Protein AF-A0A6P1A1W8-F1 (afdb_monomer_lite)

pLDDT: mean 79.25, std 21.34, range [38.78, 98.19]

Foldseek 3Di:
DAPQPKDKDKAQAPDDVVDPPTHFIWIWIAHPVGDIATFDGPPAHRWDDWDADNVRWIKIFGPPVPPPPTDIDTRPGSPDRPDPDCPVVVVVVVVVVVVVVPDDDDDDDDD

Secondary structure (DSSP, 8-state):
--TT--EEEEES-SS-TTSSSPPP-EEEEE-TT--EEEEE-TT-SS--EEEE-TT--EEEEESTTSTTT-EEEEE--TT---PPP-THHHHHHHHHHHHHTT---------

Radius of gyration: 23.78 Å; chains: 1; bounding box: 61×27×79 Å

Sequence (111 aa):
FDSQNNLYVLEYSTESAWKNPPAPGSIIKITPDGKRTTIASEGLLFPTAITIDSEDNLYVSNKGFLPSEGEVLRIDNVQQSVPEPSTTLATVLVLASLTMMKKTHSNKSKN

Structure (mmCIF, N/CA/C/O backbone):
data_AF-A0A6P1A1W8-F1
#
_entry.id   AF-A0A6P1A1W8-F1
#
loop_
_atom_site.group_PDB
_atom_site.id
_atom_site.type_symbol
_atom_site.label_atom_id
_atom_site.label_alt_id
_atom_site.label_comp_id
_atom_site.label_asym_id
_atom_site.label_entity_id
_atom_site.label_seq_id
_atom_site.pdbx_PDB_ins_code
_atom_site.Cartn_x
_atom_site.Cartn_y
_atom_site.Cartn_z
_atom_site.occupancy
_atom_site.B_iso_or_equiv
_atom_site.auth_seq_id
_atom_site.auth_comp_id
_atom_site.auth_asym_id
_atom_site.auth_atom_id
_atom_site.pdbx_PDB_model_num
ATOM 1 N N . PHE A 1 1 ? -11.719 1.475 2.121 1.00 95.75 1 PHE A N 1
ATOM 2 C CA . PHE A 1 1 ? -12.027 1.346 3.554 1.00 95.75 1 PHE A CA 1
ATOM 3 C C . PHE A 1 1 ? -12.010 -0.132 3.888 1.00 95.75 1 PHE A C 1
ATOM 5 O O . PHE A 1 1 ? -12.439 -0.894 3.029 1.00 95.75 1 PHE A O 1
ATOM 12 N N . ASP A 1 2 ? -11.482 -0.522 5.048 1.00 95.81 2 ASP A N 1
ATOM 13 C CA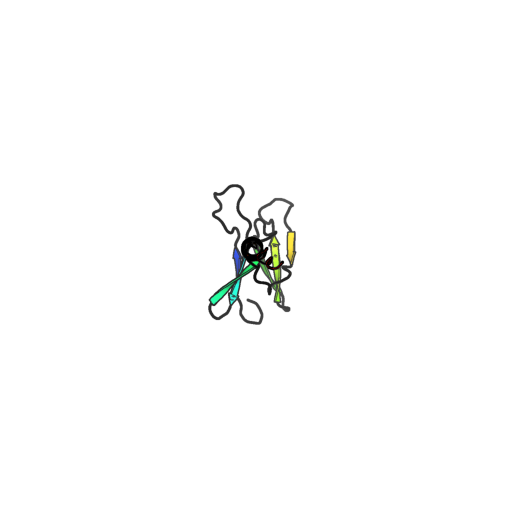 . ASP A 1 2 ? -11.644 -1.899 5.552 1.00 95.81 2 ASP A CA 1
ATOM 14 C C . ASP A 1 2 ? -13.009 -2.085 6.234 1.00 95.81 2 ASP A C 1
ATOM 16 O O . ASP A 1 2 ? -13.783 -1.128 6.377 1.00 95.81 2 ASP A O 1
ATOM 20 N N . SER A 1 3 ? -13.314 -3.308 6.665 1.00 95.88 3 SER A N 1
ATOM 21 C CA . SER A 1 3 ? -14.587 -3.643 7.310 1.00 95.88 3 SER A CA 1
ATOM 22 C C . SER A 1 3 ? -14.797 -2.965 8.675 1.00 95.88 3 SER A C 1
ATOM 24 O O . SER A 1 3 ? -15.929 -2.898 9.153 1.00 95.88 3 SER A O 1
ATOM 26 N N . GLN A 1 4 ? -13.751 -2.385 9.281 1.00 96.31 4 GLN A N 1
ATOM 27 C CA . GLN A 1 4 ? -13.851 -1.543 10.484 1.00 96.31 4 GLN A CA 1
ATOM 28 C C . GLN A 1 4 ? -13.885 -0.037 10.166 1.00 96.31 4 GLN A C 1
ATOM 30 O O . GLN A 1 4 ? -13.749 0.795 11.067 1.00 96.31 4 GLN A O 1
ATOM 35 N N . ASN A 1 5 ? -14.101 0.324 8.899 1.00 97.06 5 ASN A N 1
ATOM 36 C CA . ASN A 1 5 ? -14.195 1.696 8.407 1.00 97.06 5 ASN A CA 1
ATOM 37 C C . ASN A 1 5 ? -12.896 2.513 8.553 1.00 97.06 5 ASN A C 1
ATOM 39 O O . ASN A 1 5 ? -12.931 3.745 8.603 1.00 97.06 5 ASN A O 1
ATOM 43 N N . ASN A 1 6 ? -11.735 1.854 8.585 1.00 97.75 6 ASN A N 1
ATOM 44 C CA . ASN A 1 6 ? -10.456 2.546 8.476 1.00 97.75 6 ASN A CA 1
ATOM 45 C C . ASN A 1 6 ? -10.184 2.924 7.011 1.00 97.75 6 ASN A C 1
ATOM 47 O O . ASN A 1 6 ? -10.410 2.137 6.084 1.00 97.75 6 ASN A O 1
ATOM 51 N N . LEU A 1 7 ? -9.668 4.130 6.794 1.00 97.62 7 LEU A N 1
ATOM 52 C CA . LEU A 1 7 ? -9.201 4.611 5.498 1.00 97.62 7 LEU A CA 1
ATOM 53 C C . LEU A 1 7 ? -7.725 4.251 5.315 1.00 97.62 7 LEU A C 1
ATOM 55 O O . LEU A 1 7 ? -6.922 4.432 6.225 1.00 97.62 7 LEU A O 1
ATOM 59 N N . TYR A 1 8 ? -7.360 3.804 4.118 1.00 97.31 8 TYR A N 1
ATOM 60 C CA . TYR A 1 8 ? -5.971 3.584 3.733 1.00 97.31 8 TYR A CA 1
ATOM 61 C C . TYR A 1 8 ? -5.627 4.548 2.612 1.00 97.31 8 TYR A C 1
ATOM 63 O O . TYR A 1 8 ? -6.319 4.597 1.594 1.00 97.31 8 TYR A O 1
ATOM 71 N N . VAL A 1 9 ? -4.582 5.337 2.827 1.00 97.38 9 VAL A N 1
ATOM 72 C CA . VAL A 1 9 ? -4.084 6.323 1.872 1.00 97.38 9 VAL A CA 1
ATOM 73 C C . VAL A 1 9 ? -2.756 5.822 1.339 1.00 97.38 9 VAL A C 1
ATOM 75 O O . VAL A 1 9 ? -1.827 5.606 2.114 1.00 97.38 9 VAL A O 1
ATOM 78 N N . LEU A 1 10 ? -2.686 5.644 0.023 1.00 97.44 10 LEU A N 1
ATOM 79 C CA . LEU A 1 10 ? -1.441 5.355 -0.669 1.00 97.44 10 LEU A CA 1
ATOM 80 C C . LEU A 1 10 ? -0.743 6.668 -1.022 1.00 97.44 10 LEU A C 1
ATOM 82 O O . LEU A 1 10 ? -1.278 7.484 -1.773 1.00 97.44 10 LEU A O 1
ATOM 86 N N . GLU A 1 11 ? 0.459 6.852 -0.498 1.00 95.62 11 GLU A N 1
ATOM 87 C CA . GLU A 1 11 ? 1.348 7.943 -0.870 1.00 95.62 11 GLU A CA 1
ATOM 88 C C . GLU A 1 11 ? 2.279 7.478 -1.990 1.00 95.62 11 GLU A C 1
ATOM 90 O O . GLU A 1 11 ? 2.979 6.475 -1.852 1.00 95.62 11 GLU A O 1
ATOM 95 N N . TYR A 1 12 ? 2.316 8.228 -3.094 1.00 93.12 12 TYR A N 1
ATOM 96 C CA . TYR A 1 12 ? 3.224 7.952 -4.213 1.00 93.12 12 TYR A CA 1
ATOM 97 C C . TYR A 1 12 ? 4.703 8.082 -3.809 1.00 93.12 12 TYR A C 1
ATOM 99 O O . TYR A 1 12 ? 5.549 7.315 -4.257 1.00 93.12 12 TYR A O 1
ATOM 107 N N . SER A 1 13 ? 5.004 9.065 -2.958 1.00 91.00 13 SER A N 1
ATOM 108 C CA . SER A 1 13 ? 6.328 9.343 -2.403 1.00 91.00 13 SER A CA 1
ATOM 109 C C . SER A 1 13 ? 6.153 10.039 -1.057 1.00 91.00 13 SER A C 1
ATOM 111 O O . SER A 1 13 ? 5.295 10.912 -0.917 1.00 91.00 13 SER A O 1
ATOM 113 N N . THR A 1 14 ? 6.979 9.667 -0.084 1.00 90.88 14 THR A N 1
ATOM 114 C CA . THR A 1 14 ? 7.039 10.300 1.248 1.00 90.88 14 THR A CA 1
ATOM 115 C C . THR A 1 14 ? 7.768 11.642 1.242 1.00 90.88 14 THR A C 1
ATOM 117 O O . THR A 1 14 ? 7.678 12.418 2.192 1.00 90.88 14 THR A O 1
ATOM 120 N N . GLU A 1 15 ? 8.467 11.949 0.152 1.00 89.12 15 GLU A N 1
ATOM 121 C CA . GLU A 1 15 ? 9.127 13.230 -0.054 1.00 89.12 15 GLU A CA 1
ATOM 122 C C . GLU A 1 15 ? 8.708 13.878 -1.374 1.00 89.12 15 GLU A C 1
ATOM 124 O O . GLU A 1 15 ? 8.024 13.295 -2.218 1.00 89.12 15 GLU A O 1
ATOM 129 N N . SER A 1 16 ? 9.126 15.125 -1.568 1.00 85.75 16 SER A N 1
ATOM 130 C CA . SER A 1 16 ? 8.819 15.854 -2.790 1.00 85.75 16 SER A CA 1
ATOM 131 C C . SER A 1 16 ? 9.488 15.230 -4.020 1.00 85.75 16 SER A C 1
ATOM 133 O O . SER A 1 16 ? 10.667 14.885 -3.988 1.00 85.75 16 SER A O 1
ATOM 135 N N . ALA A 1 17 ? 8.749 15.158 -5.129 1.00 76.62 17 ALA A N 1
ATOM 136 C CA . ALA A 1 17 ? 9.158 14.471 -6.357 1.00 76.62 17 ALA A CA 1
ATOM 137 C C . ALA A 1 17 ? 10.379 15.080 -7.080 1.00 76.62 17 ALA A C 1
ATOM 139 O O . ALA A 1 17 ? 10.905 14.465 -7.999 1.00 76.62 17 ALA A O 1
ATOM 140 N N . TRP A 1 18 ? 10.832 16.280 -6.698 1.00 80.44 18 TRP A N 1
ATOM 141 C CA . TRP A 1 18 ? 12.037 16.897 -7.269 1.00 80.44 18 TRP A CA 1
ATOM 142 C C . TRP A 1 18 ? 13.340 16.379 -6.644 1.00 80.44 18 TRP A C 1
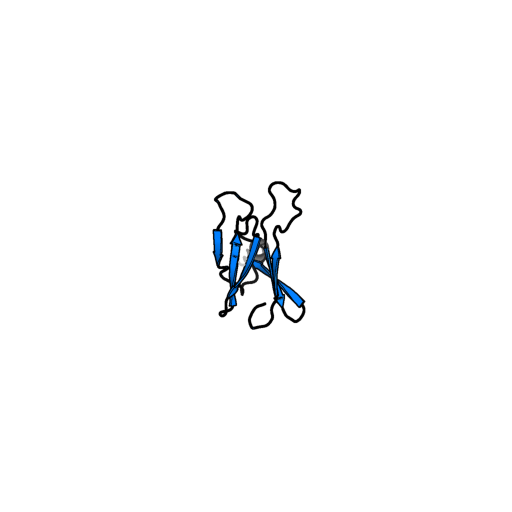ATOM 144 O O . TRP A 1 18 ? 14.416 16.634 -7.187 1.00 80.44 18 TRP A O 1
ATOM 154 N N . LYS A 1 19 ? 13.270 15.671 -5.508 1.00 79.06 19 LYS A N 1
ATOM 155 C CA . LYS A 1 19 ? 14.439 15.013 -4.917 1.00 79.06 19 LYS A CA 1
ATOM 156 C C . LYS A 1 19 ? 14.852 13.797 -5.753 1.00 79.06 19 LYS A C 1
ATOM 158 O O . LYS A 1 19 ? 14.004 13.082 -6.279 1.00 79.06 19 LYS A O 1
ATOM 163 N N . ASN A 1 20 ? 16.163 13.572 -5.859 1.00 73.00 20 ASN A N 1
ATOM 164 C CA . ASN A 1 20 ? 16.753 12.500 -6.659 1.00 73.00 20 ASN A CA 1
ATOM 165 C C . ASN A 1 20 ? 17.750 11.669 -5.814 1.00 73.00 20 ASN A C 1
ATOM 167 O O . ASN A 1 20 ? 18.733 12.248 -5.343 1.00 73.00 20 ASN A O 1
ATOM 171 N N . PRO A 1 21 ? 17.538 10.350 -5.632 1.00 73.94 21 PRO A N 1
ATOM 172 C CA . PRO A 1 21 ? 16.385 9.587 -6.107 1.00 73.94 21 PRO A CA 1
ATOM 173 C C . PRO A 1 21 ? 15.102 9.966 -5.343 1.00 73.94 21 PRO A C 1
ATOM 175 O O . PRO A 1 21 ? 15.181 10.428 -4.204 1.00 73.94 21 PRO A O 1
ATOM 178 N N . PRO A 1 22 ? 13.922 9.802 -5.958 1.00 73.19 22 PRO A N 1
ATOM 179 C CA . PRO A 1 22 ? 12.653 9.992 -5.268 1.00 73.19 22 PRO A CA 1
ATOM 180 C C . PRO A 1 22 ? 12.538 9.023 -4.086 1.00 73.19 22 PRO A C 1
ATOM 182 O O . PRO A 1 22 ? 12.971 7.871 -4.163 1.00 73.19 22 PRO A O 1
ATOM 185 N N . ALA A 1 23 ? 11.963 9.506 -2.987 1.00 85.81 23 ALA A N 1
ATOM 186 C CA . ALA A 1 23 ? 11.727 8.692 -1.805 1.00 85.81 23 ALA A CA 1
ATOM 187 C C . ALA A 1 23 ? 10.663 7.611 -2.082 1.00 85.81 23 ALA A C 1
ATOM 189 O O . ALA A 1 23 ? 9.795 7.809 -2.940 1.00 85.81 23 ALA A O 1
ATOM 190 N N . PRO A 1 24 ? 10.700 6.474 -1.363 1.00 90.12 24 PRO A N 1
ATOM 191 C CA . PRO A 1 24 ? 9.664 5.459 -1.484 1.00 90.12 24 PRO A CA 1
ATOM 192 C C . PRO A 1 24 ? 8.291 6.008 -1.076 1.00 90.12 24 PRO A C 1
ATOM 194 O O . PRO A 1 24 ? 8.175 6.999 -0.340 1.00 90.12 24 PRO A O 1
ATOM 197 N N . GLY A 1 25 ? 7.249 5.342 -1.565 1.00 94.69 25 GLY A N 1
ATOM 198 C CA . GLY A 1 25 ? 5.872 5.572 -1.150 1.00 94.69 25 GLY A CA 1
ATOM 199 C C . GLY A 1 25 ? 5.590 5.029 0.251 1.00 94.69 25 GLY A C 1
ATOM 200 O O . GLY A 1 25 ? 6.427 4.376 0.875 1.00 94.69 25 GLY A O 1
ATOM 201 N N . SER A 1 26 ? 4.388 5.290 0.752 1.00 96.00 26 SER A N 1
ATOM 202 C CA . SER A 1 26 ? 3.928 4.741 2.029 1.00 96.00 26 SER A CA 1
ATOM 203 C C . SER A 1 26 ? 2.435 4.433 2.001 1.00 96.00 26 SER A C 1
ATOM 205 O O . SER A 1 26 ? 1.705 4.904 1.127 1.00 96.00 26 SER A O 1
ATOM 207 N N . ILE A 1 27 ? 1.972 3.633 2.960 1.00 97.12 27 ILE A N 1
ATOM 208 C CA . ILE A 1 27 ? 0.547 3.435 3.221 1.00 97.12 27 ILE A CA 1
ATOM 209 C C . ILE A 1 27 ? 0.244 3.921 4.628 1.00 97.12 27 ILE A C 1
ATOM 211 O O . ILE A 1 27 ? 0.784 3.413 5.618 1.00 97.12 27 ILE A O 1
ATOM 215 N N . ILE A 1 28 ? -0.675 4.877 4.707 1.00 96.81 28 ILE A N 1
ATOM 216 C CA . ILE A 1 28 ? -1.159 5.437 5.961 1.00 96.81 28 ILE A CA 1
ATOM 217 C C . ILE A 1 28 ? -2.552 4.888 6.240 1.00 96.81 28 ILE A C 1
ATOM 219 O O . ILE A 1 28 ? -3.490 5.135 5.481 1.00 96.81 28 ILE A O 1
ATOM 223 N N . LYS A 1 29 ? -2.698 4.183 7.361 1.00 96.94 29 LYS A N 1
ATOM 224 C CA . LYS A 1 29 ? -3.993 3.826 7.938 1.00 96.94 29 LYS A CA 1
ATOM 225 C C . LYS A 1 29 ? -4.520 5.002 8.754 1.00 96.94 29 LYS A C 1
ATOM 227 O O . LYS A 1 29 ? -3.784 5.576 9.556 1.00 96.94 29 LYS A O 1
ATOM 232 N N . ILE A 1 30 ? -5.788 5.339 8.569 1.00 97.88 30 ILE A N 1
ATOM 233 C CA . ILE A 1 30 ? -6.511 6.362 9.322 1.00 97.88 30 ILE A CA 1
ATOM 234 C C . ILE A 1 30 ? -7.765 5.715 9.904 1.00 97.88 30 ILE A C 1
ATOM 236 O O . ILE A 1 30 ? -8.623 5.239 9.163 1.00 97.88 30 ILE A O 1
ATOM 240 N N . THR A 1 31 ? -7.860 5.666 11.225 1.00 97.81 31 THR A N 1
ATOM 241 C CA . THR A 1 31 ? -9.027 5.129 11.938 1.00 97.81 31 THR A CA 1
ATOM 242 C C . THR A 1 31 ? -10.208 6.111 11.908 1.00 97.81 31 THR A C 1
ATOM 244 O O . THR A 1 31 ? -10.008 7.295 11.626 1.00 97.81 31 THR A O 1
ATOM 247 N N . PRO A 1 32 ? -11.446 5.672 12.219 1.00 98.19 32 PRO A N 1
ATOM 248 C CA . PRO A 1 32 ? -12.621 6.552 12.238 1.00 98.19 32 PRO A CA 1
ATOM 249 C C . PRO A 1 32 ? -12.514 7.771 13.169 1.00 98.19 32 PRO A C 1
ATOM 251 O O . PRO A 1 32 ? -13.136 8.795 12.906 1.00 98.19 32 PRO A O 1
ATOM 254 N N . ASP A 1 33 ? -11.721 7.680 14.240 1.00 97.75 33 ASP A N 1
ATOM 255 C CA . ASP A 1 33 ? -11.416 8.789 15.158 1.00 97.75 33 ASP A CA 1
ATOM 256 C C . ASP A 1 33 ? -10.266 9.694 14.665 1.00 97.75 33 ASP A C 1
ATOM 258 O O . ASP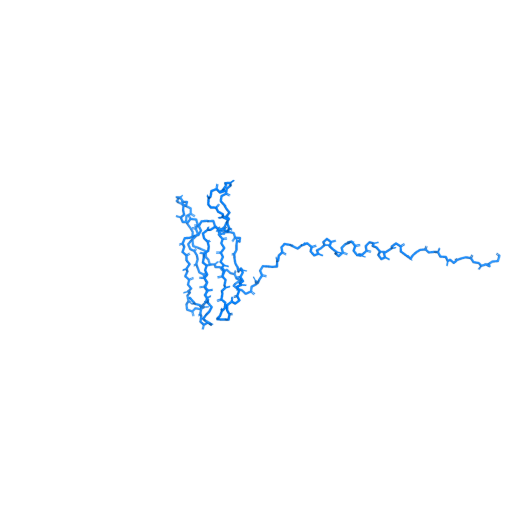 A 1 33 ? -9.883 10.649 15.338 1.00 97.75 33 ASP A O 1
ATOM 262 N N . GLY A 1 34 ? -9.718 9.415 13.479 1.00 97.06 34 GLY A N 1
ATOM 263 C CA . GLY A 1 34 ? -8.694 10.216 12.814 1.00 97.06 34 GLY A CA 1
ATOM 264 C C . GLY A 1 34 ? -7.250 9.863 13.174 1.00 97.06 34 GLY A C 1
ATOM 265 O O . GLY A 1 34 ? -6.335 10.518 12.663 1.00 97.06 34 GLY A O 1
ATOM 266 N N . LYS A 1 35 ? -6.991 8.847 14.011 1.00 97.62 35 LYS A N 1
ATOM 267 C CA . LYS A 1 35 ? -5.615 8.424 14.322 1.00 97.62 35 LYS A CA 1
ATOM 268 C C . LYS A 1 35 ? -4.931 7.871 13.069 1.00 97.62 35 LYS A C 1
ATOM 270 O O . LYS A 1 35 ? -5.436 6.969 12.407 1.00 97.62 35 LYS A O 1
ATOM 275 N N . ARG A 1 36 ? -3.742 8.402 12.770 1.00 97.25 36 ARG A N 1
ATOM 276 C CA . ARG A 1 36 ? -2.918 8.018 11.613 1.00 97.25 36 ARG A CA 1
ATOM 277 C C . ARG A 1 36 ? -1.812 7.057 12.037 1.00 97.25 36 ARG A C 1
ATOM 279 O O . ARG A 1 36 ? -1.203 7.231 13.091 1.00 97.25 36 ARG A O 1
ATOM 286 N N . THR A 1 37 ? -1.536 6.037 11.236 1.00 95.31 37 THR A N 1
ATOM 287 C CA . THR A 1 37 ? -0.436 5.089 11.464 1.00 95.31 37 THR A CA 1
ATOM 288 C C . THR A 1 37 ? 0.138 4.647 10.126 1.00 95.31 37 THR A C 1
ATOM 290 O O . THR A 1 37 ? -0.605 4.198 9.256 1.00 95.31 37 THR A O 1
ATOM 293 N N . THR A 1 38 ? 1.453 4.771 9.956 1.00 94.62 38 THR A N 1
ATOM 294 C CA . THR A 1 38 ? 2.158 4.197 8.805 1.00 94.62 38 THR A CA 1
ATOM 295 C C . THR A 1 38 ? 2.257 2.691 8.995 1.00 94.62 38 THR A C 1
ATOM 297 O O . THR A 1 38 ? 2.782 2.232 10.010 1.00 94.62 38 THR A O 1
ATOM 300 N N . ILE A 1 39 ? 1.732 1.933 8.037 1.00 93.69 39 ILE A N 1
ATOM 301 C CA . ILE A 1 39 ? 1.695 0.462 8.096 1.00 93.69 39 ILE A CA 1
ATOM 302 C C . ILE A 1 39 ? 2.611 -0.199 7.061 1.00 93.69 39 ILE A C 1
ATOM 30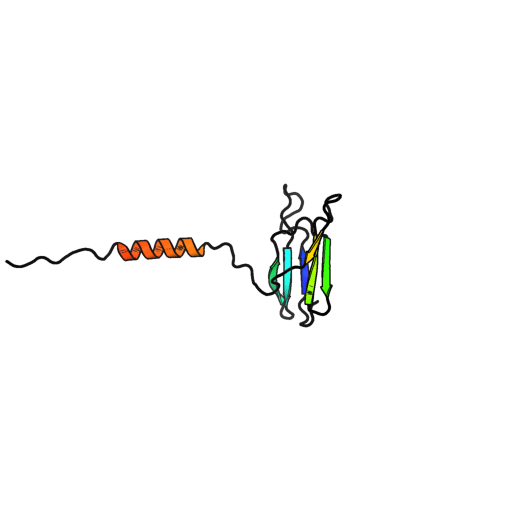4 O O . ILE A 1 39 ? 2.921 -1.375 7.186 1.00 93.69 39 ILE A O 1
ATOM 308 N N . ALA A 1 40 ? 3.042 0.551 6.046 1.00 93.06 40 ALA A N 1
ATOM 309 C CA . ALA A 1 40 ? 4.007 0.107 5.050 1.00 93.06 40 ALA A CA 1
ATOM 310 C C . ALA A 1 40 ? 4.761 1.315 4.484 1.00 93.06 40 ALA A C 1
ATOM 312 O O . ALA A 1 40 ? 4.175 2.376 4.266 1.00 93.06 40 ALA A O 1
ATOM 313 N N . SER A 1 41 ? 6.053 1.141 4.240 1.00 91.31 41 SER A N 1
ATOM 314 C CA . SER A 1 41 ? 6.950 2.137 3.631 1.00 91.31 41 SER A CA 1
ATOM 315 C C . SER A 1 41 ? 8.119 1.464 2.911 1.00 91.31 41 SER A C 1
ATOM 317 O O . SER A 1 41 ? 8.633 1.974 1.919 1.00 91.31 41 SER A O 1
ATOM 319 N N . GLU A 1 42 ? 8.524 0.285 3.379 1.00 88.75 42 GLU A N 1
ATOM 320 C CA . GLU A 1 42 ? 9.527 -0.539 2.718 1.00 88.75 42 GLU A CA 1
ATOM 321 C C . GLU A 1 42 ? 8.970 -1.190 1.444 1.00 88.75 42 GLU A C 1
ATOM 323 O O . GLU A 1 42 ? 7.821 -1.627 1.392 1.00 88.75 42 GLU A O 1
ATOM 328 N N . GLY A 1 43 ? 9.791 -1.244 0.392 1.00 89.44 43 GLY A N 1
ATOM 329 C CA . GLY A 1 43 ? 9.453 -1.912 -0.870 1.00 89.44 43 GLY A CA 1
ATOM 330 C C . GLY A 1 43 ? 8.469 -1.166 -1.782 1.00 89.44 43 GLY A C 1
ATOM 331 O O . GLY A 1 43 ? 8.264 -1.596 -2.915 1.00 89.44 43 GLY A O 1
ATOM 332 N N . LEU A 1 44 ? 7.901 -0.037 -1.350 1.00 94.69 44 LEU A N 1
ATOM 333 C CA . LEU A 1 44 ? 6.971 0.766 -2.150 1.00 94.69 44 LEU A CA 1
ATOM 334 C C . LEU A 1 44 ? 7.726 1.752 -3.049 1.00 94.69 44 LEU A C 1
ATOM 336 O O . LEU A 1 44 ? 8.111 2.841 -2.630 1.00 94.69 44 LEU A O 1
ATOM 340 N N . LEU A 1 45 ? 7.926 1.378 -4.308 1.00 93.56 45 LEU A N 1
ATOM 341 C CA . LEU A 1 45 ? 8.639 2.160 -5.314 1.00 93.56 45 LEU A CA 1
ATOM 342 C C . LEU A 1 45 ? 7.645 2.630 -6.370 1.00 93.56 45 LEU A C 1
ATOM 344 O O . LEU A 1 45 ? 7.185 1.831 -7.177 1.00 93.56 45 LEU A O 1
ATOM 348 N N . PHE A 1 46 ? 7.310 3.921 -6.373 1.00 92.56 46 PHE A N 1
ATOM 349 C CA . PHE A 1 46 ? 6.306 4.492 -7.281 1.00 92.56 46 PHE A CA 1
ATOM 350 C C . PHE A 1 46 ? 4.977 3.712 -7.292 1.00 92.56 46 PHE A C 1
ATOM 352 O O . PHE A 1 46 ? 4.520 3.281 -8.362 1.00 92.56 46 PHE A O 1
ATOM 359 N N . PRO A 1 47 ? 4.358 3.459 -6.123 1.00 96.38 47 PRO A N 1
ATOM 360 C CA . PRO A 1 47 ? 3.091 2.759 -6.091 1.00 96.38 47 PRO A CA 1
ATOM 361 C C . PRO A 1 47 ? 1.991 3.648 -6.685 1.00 96.38 47 PRO A C 1
ATOM 363 O O . PRO A 1 47 ? 1.973 4.863 -6.497 1.00 96.38 47 PRO A O 1
ATOM 366 N N . THR A 1 48 ? 1.073 3.043 -7.432 1.00 96.75 48 THR A N 1
ATOM 367 C CA . THR A 1 48 ? 0.111 3.781 -8.274 1.00 96.75 48 THR A CA 1
ATOM 368 C C . THR A 1 48 ? -1.345 3.523 -7.918 1.00 96.75 48 THR A C 1
ATOM 370 O O . THR A 1 48 ? -2.200 4.352 -8.218 1.00 96.75 48 THR A O 1
ATOM 373 N N . ALA A 1 49 ? -1.642 2.398 -7.268 1.00 97.56 49 ALA A N 1
ATOM 374 C CA . ALA A 1 49 ? -2.994 2.044 -6.862 1.00 97.56 49 ALA A CA 1
ATOM 375 C C . ALA A 1 49 ? -2.976 1.143 -5.627 1.00 97.56 49 ALA A C 1
ATOM 377 O O . ALA A 1 49 ? -2.022 0.395 -5.414 1.00 97.56 49 ALA A O 1
ATOM 378 N N . ILE A 1 50 ? -4.053 1.204 -4.847 1.00 97.75 50 ILE A N 1
ATOM 379 C CA . ILE A 1 50 ? -4.300 0.351 -3.685 1.00 97.75 50 ILE A CA 1
ATOM 380 C C . ILE A 1 50 ? -5.742 -0.155 -3.723 1.00 97.75 50 ILE A C 1
ATOM 382 O O . ILE A 1 50 ? -6.654 0.590 -4.089 1.00 97.75 50 ILE A O 1
ATOM 386 N N . THR A 1 51 ? -5.951 -1.410 -3.341 1.00 97.44 51 THR A N 1
ATOM 387 C CA . THR A 1 51 ? -7.280 -1.994 -3.140 1.00 97.44 51 THR A CA 1
ATOM 388 C C . THR A 1 51 ? -7.301 -2.869 -1.890 1.00 97.44 51 THR A C 1
ATOM 390 O O . THR A 1 51 ? -6.249 -3.234 -1.362 1.00 97.44 51 THR A O 1
ATOM 393 N N . ILE A 1 52 ? -8.505 -3.172 -1.412 1.00 96.00 52 ILE A N 1
ATOM 394 C CA . ILE A 1 52 ? -8.767 -3.998 -0.233 1.00 96.00 52 ILE A CA 1
ATOM 395 C C . ILE A 1 52 ? -9.776 -5.071 -0.647 1.00 96.00 52 ILE A C 1
ATOM 397 O O . ILE A 1 52 ? -10.769 -4.741 -1.302 1.00 96.00 52 ILE A O 1
ATOM 401 N N . ASP A 1 53 ? -9.508 -6.335 -0.326 1.00 94.81 53 ASP A N 1
ATOM 402 C CA . ASP A 1 53 ? -10.455 -7.429 -0.574 1.00 94.81 53 ASP A CA 1
ATOM 403 C C . ASP A 1 53 ? -11.488 -7.582 0.560 1.00 94.81 53 ASP A C 1
ATOM 405 O O . ASP A 1 53 ? -11.517 -6.812 1.519 1.00 94.81 53 ASP A O 1
ATOM 409 N N . SER A 1 54 ? -12.386 -8.564 0.439 1.00 94.69 54 SER A N 1
ATOM 410 C CA . SER A 1 54 ? -13.438 -8.822 1.433 1.00 94.69 54 SER A CA 1
ATOM 411 C C . SER A 1 54 ? -12.931 -9.377 2.766 1.00 94.69 54 SER A C 1
ATOM 413 O O . SER A 1 54 ? -13.706 -9.452 3.716 1.00 94.69 54 SER A O 1
ATOM 415 N N . GLU A 1 55 ? -11.670 -9.800 2.831 1.00 93.88 55 GLU A N 1
ATOM 416 C CA . GLU A 1 55 ? -11.008 -10.312 4.034 1.00 93.88 55 GLU A CA 1
ATOM 417 C C . GLU A 1 55 ? -10.083 -9.251 4.662 1.00 93.88 55 GLU A C 1
ATOM 419 O O . GLU A 1 55 ? -9.284 -9.564 5.541 1.00 93.88 55 GLU A O 1
ATOM 424 N N . ASP A 1 56 ? -10.209 -7.987 4.234 1.00 93.62 56 ASP A N 1
ATOM 425 C CA . ASP A 1 56 ? -9.385 -6.846 4.644 1.00 93.62 56 ASP A CA 1
ATOM 426 C C . ASP A 1 56 ? -7.891 -6.964 4.269 1.00 93.62 56 ASP A C 1
ATOM 428 O O . ASP A 1 56 ? -7.048 -6.245 4.819 1.00 93.62 56 ASP A O 1
ATOM 432 N N . ASN A 1 57 ? -7.532 -7.805 3.290 1.00 94.38 57 ASN A N 1
ATOM 433 C CA . ASN A 1 57 ? -6.165 -7.834 2.767 1.00 94.38 57 ASN A CA 1
ATOM 434 C C . ASN A 1 57 ? -5.935 -6.666 1.802 1.00 94.38 57 ASN A C 1
ATOM 436 O O . ASN A 1 57 ? -6.775 -6.371 0.948 1.00 94.38 57 ASN A O 1
ATOM 440 N N . LEU A 1 58 ? -4.761 -6.032 1.889 1.00 96.19 58 LEU A N 1
ATOM 441 C CA . LEU A 1 58 ? -4.388 -4.921 1.015 1.00 96.19 58 LEU A CA 1
ATOM 442 C C . LEU A 1 58 ? -3.488 -5.372 -0.129 1.00 96.19 58 LEU A C 1
ATOM 444 O O . LEU A 1 58 ? -2.502 -6.083 0.080 1.00 96.19 58 LEU A O 1
ATOM 448 N N . TYR A 1 59 ? -3.781 -4.855 -1.319 1.00 97.38 59 TYR A N 1
ATOM 449 C CA . TYR A 1 59 ? -2.984 -5.069 -2.521 1.00 97.38 59 TYR A CA 1
ATOM 450 C C . TYR A 1 59 ? -2.589 -3.735 -3.136 1.00 97.38 59 TYR A C 1
ATOM 452 O O . TYR A 1 59 ? -3.401 -2.810 -3.200 1.00 97.38 59 TYR A O 1
ATOM 460 N N . VAL A 1 60 ? -1.349 -3.646 -3.608 1.00 98.19 60 VAL A N 1
ATOM 461 C CA . VAL A 1 60 ? -0.774 -2.431 -4.188 1.00 98.19 60 VAL A CA 1
ATOM 462 C C . VAL A 1 60 ? -0.177 -2.726 -5.554 1.00 98.19 60 VAL A C 1
ATOM 464 O O . VAL A 1 60 ? 0.631 -3.642 -5.694 1.00 98.19 60 VAL A O 1
ATOM 467 N N . SER A 1 61 ? -0.522 -1.901 -6.542 1.00 97.94 61 SER A N 1
ATOM 468 C CA . SER A 1 61 ? 0.213 -1.833 -7.807 1.00 97.94 61 SER A CA 1
ATOM 469 C C . SER A 1 61 ? 1.488 -1.026 -7.585 1.00 97.94 61 SER A C 1
ATOM 471 O O . SER A 1 61 ? 1.435 0.201 -7.447 1.00 97.94 61 SER A O 1
ATOM 473 N N . ASN A 1 62 ? 2.624 -1.711 -7.527 1.00 96.75 62 ASN A N 1
ATOM 474 C CA . ASN A 1 62 ? 3.940 -1.140 -7.270 1.00 96.75 62 ASN A CA 1
ATOM 475 C C . ASN A 1 62 ? 4.742 -0.995 -8.570 1.00 96.75 62 ASN A C 1
ATOM 477 O O . ASN A 1 62 ? 4.438 -1.652 -9.568 1.00 96.75 62 ASN A O 1
ATOM 481 N N . LYS A 1 63 ? 5.748 -0.112 -8.577 1.00 95.25 63 LYS A N 1
ATOM 482 C CA . LYS A 1 63 ? 6.611 0.169 -9.740 1.00 95.25 63 LYS A CA 1
ATOM 483 C C . LYS A 1 63 ? 5.829 0.532 -11.006 1.00 95.25 63 LYS A C 1
ATOM 485 O O . LYS A 1 63 ? 6.311 0.346 -12.116 1.00 95.25 63 LYS A O 1
ATOM 490 N N . GLY A 1 64 ? 4.629 1.100 -10.857 1.00 93.12 64 GLY A N 1
ATOM 491 C CA . GLY A 1 64 ? 3.742 1.403 -11.987 1.00 93.12 64 GLY A CA 1
ATOM 492 C C . GLY A 1 64 ? 4.271 2.509 -12.907 1.00 93.12 64 GLY A C 1
ATOM 493 O O . GLY A 1 64 ? 3.828 2.634 -14.044 1.00 93.12 64 GLY A O 1
ATOM 494 N N . PHE A 1 65 ? 5.237 3.297 -12.428 1.00 89.75 65 PHE A N 1
ATOM 495 C CA . PHE A 1 65 ? 5.958 4.295 -13.219 1.00 89.75 65 PHE A CA 1
ATOM 496 C C . PHE A 1 65 ? 7.137 3.705 -14.020 1.00 89.75 65 PHE A C 1
ATOM 498 O O . PHE A 1 65 ? 7.630 4.348 -14.946 1.00 89.75 65 PHE A O 1
ATOM 505 N N . LEU A 1 66 ? 7.602 2.496 -13.683 1.00 90.12 66 LEU A N 1
ATOM 506 C CA . LEU A 1 66 ? 8.777 1.872 -14.291 1.00 90.12 66 LEU A CA 1
ATOM 507 C C . LEU A 1 66 ? 8.363 0.906 -15.418 1.00 90.12 66 LEU A C 1
ATOM 509 O O . LEU A 1 66 ? 7.606 -0.040 -15.177 1.00 90.12 66 LEU A O 1
ATOM 513 N N . PRO A 1 67 ? 8.853 1.097 -16.657 1.00 92.56 67 PRO A N 1
ATOM 514 C CA . PRO A 1 67 ? 8.531 0.203 -17.763 1.00 92.56 67 PRO A CA 1
ATOM 515 C C . PRO A 1 67 ? 8.979 -1.238 -17.493 1.00 92.56 67 PRO A C 1
ATOM 517 O O . PRO A 1 67 ? 10.141 -1.484 -17.197 1.00 92.56 67 PRO A O 1
ATOM 520 N N . SER A 1 68 ? 8.074 -2.200 -17.686 1.00 94.88 68 SER A N 1
ATOM 521 C CA . SER A 1 68 ? 8.329 -3.648 -17.535 1.00 94.88 68 SER A CA 1
ATOM 522 C C . SER A 1 68 ? 8.714 -4.127 -16.126 1.00 94.88 68 SER A C 1
ATOM 524 O O . SER A 1 68 ? 9.058 -5.295 -15.970 1.00 94.88 68 SER A O 1
ATOM 526 N N . GLU A 1 69 ? 8.623 -3.271 -15.106 1.00 96.12 69 GLU A N 1
ATOM 527 C CA . GLU A 1 69 ? 8.951 -3.621 -13.713 1.00 96.12 69 GLU A CA 1
ATOM 528 C C . GLU A 1 69 ? 7.729 -3.647 -12.783 1.00 96.12 69 GLU A C 1
ATOM 530 O O . GLU A 1 69 ? 7.868 -3.927 -11.593 1.00 96.12 69 GLU A O 1
ATOM 535 N N . GLY A 1 70 ? 6.538 -3.345 -13.309 1.00 96.38 70 GLY A N 1
ATOM 536 C CA . GLY A 1 70 ? 5.301 -3.324 -12.535 1.00 96.38 70 GLY A CA 1
ATOM 537 C C . GLY A 1 70 ? 5.027 -4.655 -11.833 1.00 96.38 70 GLY A C 1
ATOM 538 O O . GLY A 1 70 ? 5.149 -5.726 -12.427 1.00 96.38 70 GLY A O 1
ATOM 539 N N . GLU A 1 71 ? 4.613 -4.578 -10.572 1.00 97.56 71 GLU A N 1
ATOM 540 C CA . GLU A 1 71 ? 4.298 -5.744 -9.746 1.00 97.56 71 GLU A CA 1
ATOM 541 C C . GLU A 1 71 ? 3.067 -5.476 -8.874 1.00 97.56 71 GLU A C 1
ATOM 543 O O . GLU A 1 71 ? 2.715 -4.327 -8.596 1.00 97.56 71 GLU A O 1
ATOM 548 N N . VAL A 1 72 ? 2.408 -6.546 -8.429 1.00 97.25 72 VAL A N 1
ATOM 549 C CA . VAL A 1 72 ? 1.331 -6.466 -7.439 1.00 97.25 72 VAL A CA 1
ATOM 550 C C . VAL A 1 72 ? 1.854 -7.032 -6.130 1.00 97.25 72 VAL A C 1
ATOM 552 O O . VAL A 1 72 ? 2.215 -8.205 -6.056 1.00 97.25 72 VAL A O 1
ATOM 555 N N . LEU A 1 73 ? 1.889 -6.193 -5.100 1.00 96.19 73 LEU A N 1
ATOM 556 C CA . LEU A 1 73 ? 2.266 -6.588 -3.748 1.00 96.19 73 LEU A CA 1
ATOM 557 C C . LEU A 1 73 ? 1.008 -6.855 -2.931 1.00 96.19 73 LEU A C 1
ATOM 559 O O . LEU A 1 73 ? 0.081 -6.046 -2.959 1.00 96.19 73 LEU A O 1
ATOM 563 N N . ARG A 1 74 ? 0.998 -7.941 -2.157 1.00 95.06 74 ARG A N 1
ATOM 564 C CA . ARG A 1 74 ? 0.120 -8.052 -0.989 1.00 95.06 74 ARG A CA 1
ATOM 565 C C . ARG A 1 74 ? 0.865 -7.468 0.206 1.00 95.06 74 ARG A C 1
ATOM 567 O O . ARG A 1 74 ? 2.028 -7.802 0.419 1.00 95.06 74 ARG A O 1
ATOM 574 N N . ILE A 1 75 ? 0.219 -6.586 0.958 1.00 92.06 75 ILE A N 1
ATOM 575 C CA . ILE A 1 75 ? 0.826 -5.964 2.135 1.00 92.06 75 ILE A CA 1
ATOM 576 C C . ILE A 1 75 ? 0.556 -6.852 3.342 1.00 92.06 75 ILE A C 1
ATOM 578 O O . ILE A 1 75 ? -0.546 -6.865 3.891 1.00 92.06 75 ILE A O 1
ATOM 582 N N . ASP A 1 76 ? 1.575 -7.598 3.745 1.00 77.94 76 ASP A N 1
ATOM 583 C CA . ASP A 1 76 ? 1.547 -8.372 4.979 1.00 77.94 76 ASP A CA 1
ATOM 584 C C . ASP A 1 76 ? 1.799 -7.423 6.183 1.00 77.94 76 ASP A C 1
ATOM 586 O O . ASP A 1 76 ? 2.542 -6.451 6.067 1.00 77.94 76 ASP A O 1
ATOM 590 N N . ASN A 1 77 ? 1.183 -7.685 7.345 1.00 60.62 77 ASN A N 1
ATOM 591 C CA . ASN A 1 77 ? 1.320 -6.916 8.606 1.00 60.62 77 ASN A CA 1
ATOM 592 C C . ASN A 1 77 ? 0.673 -5.510 8.696 1.00 60.62 77 ASN A C 1
ATOM 594 O O . ASN A 1 77 ? 1.244 -4.588 9.274 1.00 60.62 77 ASN A O 1
ATOM 598 N N . VAL A 1 78 ? -0.602 -5.366 8.319 1.00 57.09 78 VAL A N 1
ATOM 599 C CA . VAL A 1 78 ? -1.426 -4.146 8.549 1.00 57.09 78 VAL A CA 1
ATOM 600 C C . VAL A 1 78 ? -1.557 -3.710 10.033 1.00 57.09 78 VAL A C 1
ATOM 602 O O . VAL A 1 78 ? -2.136 -2.667 10.344 1.00 57.09 78 VAL A O 1
ATOM 605 N N . GLN A 1 79 ? -1.070 -4.525 10.972 1.00 46.91 79 GLN A N 1
ATOM 606 C CA . GLN A 1 79 ? -1.270 -4.388 12.420 1.00 46.91 79 GLN A CA 1
ATOM 607 C C . GLN A 1 79 ? 0.014 -4.112 13.216 1.00 46.91 79 GLN A C 1
ATOM 609 O O . GLN A 1 79 ? -0.073 -3.895 14.425 1.00 46.91 79 GLN A O 1
ATOM 614 N N . GLN A 1 80 ? 1.193 -4.073 12.588 1.00 42.22 80 GLN A N 1
ATOM 615 C CA . GLN A 1 80 ? 2.417 -3.657 13.276 1.00 42.22 80 GLN A CA 1
ATOM 616 C C . GLN A 1 80 ? 2.758 -2.226 12.880 1.00 42.22 80 GLN A C 1
ATOM 618 O O . GLN A 1 80 ? 3.248 -1.962 11.789 1.00 42.22 80 GLN A 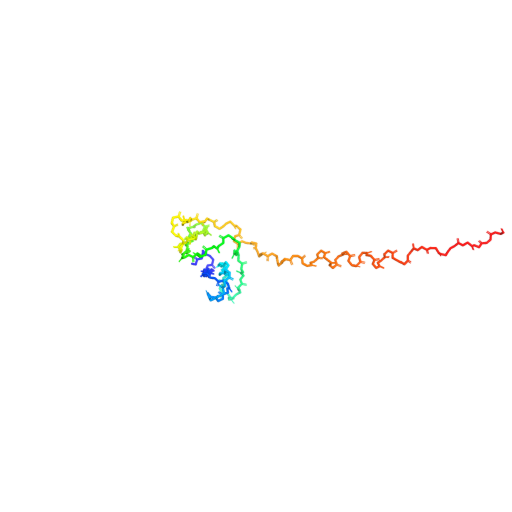O 1
ATOM 623 N N . SER A 1 81 ? 2.509 -1.289 13.799 1.00 41.75 81 SER A N 1
ATOM 624 C CA . SER A 1 81 ? 3.209 -0.007 13.796 1.00 41.75 81 SER A CA 1
ATOM 625 C C . SER A 1 81 ? 4.698 -0.306 13.658 1.00 41.75 81 SER A C 1
ATOM 627 O O . SER A 1 81 ? 5.256 -0.939 14.558 1.00 41.75 81 SER A O 1
ATOM 629 N N . VAL A 1 82 ? 5.312 0.097 12.543 1.00 48.88 82 VAL A N 1
ATOM 630 C CA . VAL A 1 82 ? 6.765 0.025 12.371 1.00 48.88 82 VAL A CA 1
ATOM 631 C C . VAL A 1 82 ? 7.374 0.698 13.606 1.00 48.88 82 VAL A C 1
ATOM 633 O O . VAL A 1 82 ? 7.128 1.891 13.805 1.00 48.88 82 VAL A O 1
ATOM 636 N N . PRO A 1 83 ? 8.076 -0.026 14.500 1.00 43.97 83 PRO A N 1
ATOM 637 C CA . PRO A 1 83 ? 8.797 0.632 15.573 1.00 43.97 83 PRO A CA 1
ATOM 638 C C . PRO A 1 83 ? 9.818 1.537 14.889 1.00 43.97 83 PRO A C 1
ATOM 640 O O . PRO A 1 83 ? 10.540 1.067 14.010 1.00 43.97 83 PRO A O 1
ATOM 643 N N . GLU A 1 84 ? 9.861 2.823 15.239 1.00 50.81 84 GLU A N 1
ATOM 644 C CA . GLU A 1 84 ? 10.894 3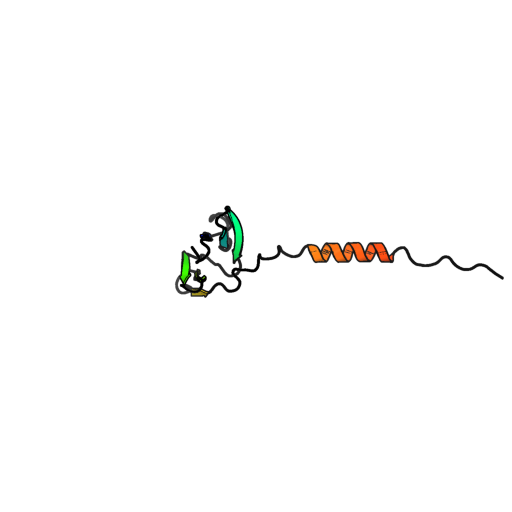.723 14.718 1.00 50.81 84 GLU A CA 1
ATOM 645 C C . GLU A 1 84 ? 12.286 3.067 14.832 1.00 50.81 84 GLU A C 1
ATOM 647 O O . GLU A 1 84 ? 12.520 2.306 15.786 1.00 50.81 84 GLU A O 1
ATOM 652 N N . PRO A 1 85 ? 13.216 3.318 13.883 1.00 43.84 85 PRO A N 1
ATOM 653 C CA . PRO A 1 85 ? 14.541 2.715 13.910 1.00 43.84 85 PRO A CA 1
ATOM 654 C C . PRO A 1 85 ? 15.161 2.890 15.294 1.00 43.84 85 PRO A C 1
ATOM 656 O O . PRO A 1 85 ? 15.263 3.984 15.853 1.00 43.84 85 PRO A O 1
ATOM 659 N N . SER A 1 86 ? 15.505 1.744 15.868 1.00 54.81 86 SER A N 1
ATOM 660 C CA . SER A 1 86 ? 15.796 1.538 17.276 1.00 54.81 86 SER A CA 1
ATOM 661 C C . SER A 1 86 ? 17.032 2.309 17.737 1.00 54.81 86 SER A C 1
ATOM 663 O O . SER A 1 86 ? 18.116 1.748 17.875 1.00 54.81 86 SER A O 1
ATOM 665 N N . THR A 1 87 ? 16.866 3.582 18.094 1.00 55.19 87 THR A N 1
ATOM 666 C CA . THR A 1 87 ? 17.866 4.304 18.905 1.00 55.19 87 THR A CA 1
ATOM 667 C C . THR A 1 87 ? 17.847 3.809 20.367 1.00 55.19 87 THR A C 1
ATOM 669 O O . THR A 1 87 ? 18.735 4.108 21.163 1.00 55.19 87 THR A O 1
ATOM 672 N N . THR A 1 88 ? 16.885 2.953 20.724 1.00 50.78 88 THR A N 1
ATOM 673 C CA . THR A 1 88 ? 16.690 2.386 22.065 1.00 50.78 88 THR A CA 1
ATOM 674 C C . THR A 1 88 ? 17.841 1.478 22.524 1.00 50.78 88 THR A C 1
ATOM 676 O O . THR A 1 88 ? 18.144 1.424 23.717 1.00 50.78 88 THR A O 1
ATOM 679 N N . LEU A 1 89 ? 18.548 0.803 21.605 1.00 47.56 89 LEU A N 1
ATOM 680 C CA . LEU A 1 89 ? 19.700 -0.046 21.956 1.00 47.56 89 LEU A CA 1
ATOM 681 C C . LEU A 1 89 ? 20.930 0.776 22.381 1.00 47.56 89 LEU A C 1
ATOM 683 O O . LEU A 1 89 ? 21.670 0.354 23.272 1.00 47.56 89 LEU A O 1
ATOM 687 N N . ALA A 1 90 ? 21.112 1.978 21.822 1.00 45.66 90 ALA A N 1
ATOM 688 C CA . ALA A 1 90 ? 22.205 2.868 22.211 1.00 45.66 90 ALA A CA 1
ATOM 689 C C . ALA A 1 90 ? 22.030 3.389 23.650 1.00 45.66 90 ALA A C 1
ATOM 691 O O . ALA A 1 90 ? 22.993 3.434 24.415 1.00 45.66 90 ALA A O 1
ATOM 692 N N . THR A 1 91 ? 20.799 3.700 24.072 1.00 46.12 91 THR A N 1
ATOM 693 C CA . THR A 1 91 ? 20.525 4.172 25.442 1.00 46.12 91 THR A CA 1
ATOM 694 C C . THR A 1 91 ? 20.740 3.100 26.517 1.00 46.12 91 THR A C 1
ATOM 696 O O . THR A 1 91 ? 21.180 3.423 27.621 1.00 46.12 91 THR A O 1
ATOM 699 N N . VAL A 1 92 ? 20.499 1.820 26.210 1.00 48.50 92 VAL A N 1
ATOM 700 C CA . VAL A 1 92 ? 20.669 0.723 27.185 1.00 48.50 92 VAL A CA 1
ATOM 701 C C . VAL A 1 92 ? 22.152 0.435 27.467 1.00 48.50 92 VAL A C 1
ATOM 703 O O . VAL A 1 92 ? 22.524 0.225 28.622 1.00 48.50 92 VAL A O 1
ATOM 706 N N . LEU A 1 93 ? 23.025 0.499 26.454 1.00 52.34 93 LEU A N 1
ATOM 707 C CA . LEU A 1 93 ? 24.472 0.283 26.633 1.00 52.34 93 LEU A CA 1
ATOM 708 C C . LEU A 1 93 ? 25.157 1.425 27.406 1.00 52.34 93 LEU A C 1
ATOM 710 O O . LEU A 1 93 ? 26.063 1.180 28.210 1.00 52.34 93 LEU A O 1
ATOM 714 N N . VAL A 1 94 ? 24.692 2.667 27.236 1.00 51.59 94 VAL A N 1
ATOM 715 C CA . VAL A 1 94 ? 25.208 3.811 28.007 1.00 51.59 94 VAL A CA 1
ATOM 716 C C . VAL A 1 94 ? 24.838 3.683 29.492 1.00 51.59 94 VAL A C 1
ATOM 718 O O . VAL A 1 94 ? 25.690 3.892 30.350 1.00 51.59 94 VAL A O 1
ATOM 721 N N . LEU A 1 95 ? 23.623 3.247 29.839 1.00 54.16 95 LEU A N 1
ATOM 722 C CA . LEU A 1 95 ? 23.223 3.089 31.249 1.00 54.16 95 LEU A CA 1
ATOM 723 C C . LEU A 1 95 ? 23.941 1.933 31.972 1.00 54.16 95 LEU A C 1
ATOM 725 O O . LEU A 1 95 ? 24.287 2.069 33.151 1.00 54.16 95 LEU A O 1
ATOM 729 N N . ALA A 1 96 ? 24.206 0.818 31.283 1.00 51.44 96 ALA A N 1
ATOM 730 C CA . ALA A 1 96 ? 24.900 -0.335 31.869 1.00 51.44 96 ALA A CA 1
ATOM 731 C C . ALA A 1 96 ? 26.380 -0.046 32.199 1.00 51.44 96 ALA A C 1
ATOM 733 O O . ALA A 1 96 ? 26.906 -0.539 33.199 1.00 51.44 96 ALA A O 1
ATOM 734 N N . SER A 1 97 ? 27.054 0.791 31.402 1.00 52.75 97 SER A N 1
ATOM 735 C CA . SER A 1 97 ? 28.458 1.159 31.648 1.00 52.75 97 SER A CA 1
ATOM 736 C C . SER A 1 97 ? 28.630 2.103 32.848 1.00 52.75 97 SER A C 1
ATOM 738 O O . SER A 1 97 ? 29.580 1.939 33.616 1.00 52.75 97 SER A O 1
ATOM 740 N N . LEU A 1 98 ? 27.678 3.012 33.106 1.00 50.56 98 LEU A N 1
ATOM 741 C CA . LEU A 1 98 ? 27.722 3.884 34.290 1.00 50.56 98 LEU A CA 1
ATOM 742 C C . LEU A 1 98 ? 27.508 3.136 35.618 1.00 50.56 98 LEU A C 1
ATOM 744 O O . LEU A 1 98 ? 28.043 3.553 36.648 1.00 50.56 98 LEU A O 1
ATOM 748 N N . THR A 1 99 ? 26.752 2.035 35.632 1.00 52.09 99 THR A N 1
ATOM 749 C CA . THR A 1 99 ? 26.499 1.270 36.869 1.00 52.09 99 THR A CA 1
ATOM 750 C C . THR A 1 99 ? 27.684 0.392 37.278 1.00 52.09 99 THR A C 1
ATOM 752 O O . THR A 1 99 ? 27.898 0.181 38.475 1.00 52.09 99 THR A O 1
ATOM 755 N N . MET A 1 100 ? 28.506 -0.069 36.326 1.00 52.50 100 MET A N 1
ATOM 756 C CA . MET A 1 100 ? 29.676 -0.906 36.626 1.00 52.50 100 MET A CA 1
ATOM 757 C C . MET A 1 100 ? 30.873 -0.140 37.219 1.00 52.50 100 MET A C 1
ATOM 759 O O . MET A 1 100 ? 31.706 -0.753 37.882 1.00 52.50 100 MET A O 1
ATOM 763 N N . MET A 1 101 ? 30.951 1.189 37.090 1.00 55.31 101 MET A N 1
ATOM 764 C CA . MET A 1 101 ? 32.100 1.972 37.590 1.00 55.31 101 MET A CA 1
ATOM 765 C C . MET A 1 101 ? 32.055 2.319 39.092 1.00 55.31 101 MET A C 1
ATOM 767 O O . MET A 1 101 ? 32.942 3.019 39.576 1.00 55.31 101 MET A O 1
ATOM 771 N N . LYS A 1 102 ? 31.070 1.837 39.869 1.00 48.75 102 LYS A N 1
ATOM 772 C CA . LYS A 1 102 ? 30.930 2.201 41.299 1.00 48.75 102 LYS A CA 1
ATOM 773 C C . LYS A 1 102 ? 31.161 1.076 42.312 1.00 48.75 102 LYS A C 1
ATOM 775 O O . LYS A 1 102 ? 30.969 1.305 43.505 1.00 48.75 102 LYS A O 1
ATOM 780 N N . LYS A 1 103 ? 31.583 -0.123 41.892 1.00 54.09 103 LYS A N 1
ATOM 781 C CA . LYS A 1 103 ? 31.719 -1.271 42.809 1.00 54.09 103 LYS A CA 1
ATOM 782 C C . LYS A 1 103 ? 33.043 -2.027 42.674 1.00 54.09 103 LYS A C 1
ATOM 784 O O . LYS A 1 103 ? 33.042 -3.211 42.365 1.00 54.09 103 LYS A O 1
ATOM 789 N N . THR A 1 104 ? 34.156 -1.380 43.022 1.00 42.03 104 THR A N 1
ATOM 790 C CA . THR A 1 104 ? 35.399 -2.083 43.394 1.00 42.03 104 THR A CA 1
ATOM 791 C C . THR A 1 104 ? 36.150 -1.369 44.525 1.00 42.03 104 THR A C 1
ATOM 793 O O . THR A 1 104 ? 36.692 -0.286 44.346 1.00 42.03 104 THR A O 1
ATOM 796 N N . HIS A 1 105 ? 36.180 -2.064 45.668 1.00 38.78 105 HIS A N 1
ATOM 797 C CA . HIS A 1 105 ? 37.155 -2.060 46.768 1.00 38.78 105 HIS A CA 1
ATOM 798 C C . HIS A 1 105 ? 37.348 -0.843 47.695 1.00 38.78 105 HIS A C 1
ATOM 800 O O . HIS A 1 105 ? 38.209 0.001 47.492 1.00 38.78 105 HIS A O 1
ATOM 806 N N . SER A 1 106 ? 36.730 -0.939 48.879 1.00 49.47 106 SER A N 1
ATOM 807 C CA . SER A 1 106 ? 37.440 -0.702 50.143 1.00 49.47 106 SER A CA 1
ATOM 808 C C . SER A 1 106 ? 37.085 -1.815 51.127 1.00 49.47 106 SER A C 1
ATOM 810 O O . SER A 1 106 ? 35.969 -1.852 51.638 1.00 49.47 106 SER A O 1
ATOM 812 N N . ASN A 1 107 ? 38.004 -2.763 51.341 1.00 44.88 107 ASN A N 1
ATOM 813 C CA . ASN A 1 107 ? 38.069 -3.495 52.604 1.00 44.88 107 ASN A CA 1
ATOM 814 C C . ASN A 1 107 ? 39.450 -4.144 52.789 1.00 44.88 107 ASN A C 1
ATOM 816 O O . ASN A 1 107 ? 39.722 -5.218 52.251 1.00 44.88 107 ASN A O 1
ATOM 820 N N . LYS A 1 108 ? 40.324 -3.495 53.561 1.00 46.81 108 LYS A N 1
ATOM 821 C CA . LYS A 1 108 ? 41.411 -4.176 54.273 1.00 46.81 108 LYS A CA 1
ATOM 822 C C . LYS A 1 108 ? 41.775 -3.368 55.518 1.00 46.81 108 LYS A C 1
ATOM 824 O O . LYS A 1 108 ? 42.344 -2.287 55.424 1.00 46.81 108 LYS A O 1
ATOM 829 N N . SER A 1 109 ? 41.412 -3.898 56.680 1.00 43.41 109 SER A N 1
ATOM 830 C CA . SER A 1 109 ? 41.924 -3.490 57.986 1.00 43.41 109 SER A CA 1
ATOM 831 C C . SER A 1 109 ? 42.009 -4.730 58.877 1.00 43.41 109 SER A C 1
ATOM 833 O O . SER A 1 109 ? 41.090 -5.552 58.842 1.00 43.41 109 SER A O 1
ATOM 835 N N . LYS A 1 110 ? 43.080 -4.781 59.689 1.00 45.88 110 LYS A N 1
ATOM 836 C CA . LYS A 1 110 ? 43.486 -5.793 60.691 1.00 45.88 110 LYS A CA 1
ATOM 837 C C . LYS A 1 110 ? 44.239 -6.994 60.090 1.00 45.88 110 LYS A C 1
ATOM 839 O O . LYS A 1 110 ? 43.726 -7.627 59.177 1.00 45.88 110 LYS A O 1
ATOM 844 N N . ASN A 1 111 ? 45.452 -7.361 60.509 1.00 42.69 111 ASN A N 1
ATOM 845 C CA . ASN A 1 111 ? 46.329 -6.992 61.632 1.00 42.69 111 ASN A CA 1
ATOM 846 C C . ASN A 1 111 ? 47.783 -7.000 61.143 1.00 42.69 111 ASN A C 1
ATOM 848 O O . ASN A 1 111 ? 48.056 -7.786 60.206 1.00 42.69 111 ASN A O 1
#